Protein AF-A0AB33VEC4-F1 (afdb_monomer)

pLDDT: mean 72.34, std 13.74, range [30.73, 91.12]

Solvent-accessible surface area (backbone atoms only — not comparable to full-atom values): 8506 Å² total; per-residue (Å²): 106,73,68,59,52,48,51,64,62,46,46,58,50,55,50,43,51,50,51,45,56,53,35,70,74,77,51,90,54,69,68,58,54,54,52,48,51,51,52,43,52,51,45,50,53,55,40,60,67,42,30,69,78,52,47,39,66,72,75,75,45,82,76,67,64,47,78,47,78,38,82,88,79,41,34,30,42,37,44,36,52,62,75,78,68,28,69,44,79,41,52,52,96,64,52,44,78,38,66,51,35,37,80,58,89,86,61,55,66,83,50,67,77,38,66,66,55,49,50,56,54,63,75,48,40,16,42,99,80,52,42,64,26,80,40,78,44,72,73,73,95,75,81,137

Secondary structure (DSSP, 8-state):
-HHHHHHHHHHHHHHHHHHHHHHHHH---HHHHHHHHHHHHHHHHHHHHHIIIIIIIIIISS-S-EEEEETTTTEEEEE--GGGT-SEEEETTT-EEESS----TT--GGGGS-HHHHHHHHHTTTTTTT----EEEPPPS---

Sequence (144 aa):
MALLMAILLLSPMVLAIVFFVVGLRYFGDLKFYLYSIGFFAFSISVLALFFSSSIAPTFFTYLRPRYRFNRTTRKVYVLRPKRYGGNVILDWDRVKAHVTWCAPREMTPDQIDDKFARQLRQERGGGPFGMRGLVLYWPPLGKR

Mean predicted aligned error: 12.14 Å

Foldseek 3Di:
DLVVVVCVLCVQLVVLVVLVVVCVVPPDDPVSVVVSVVSN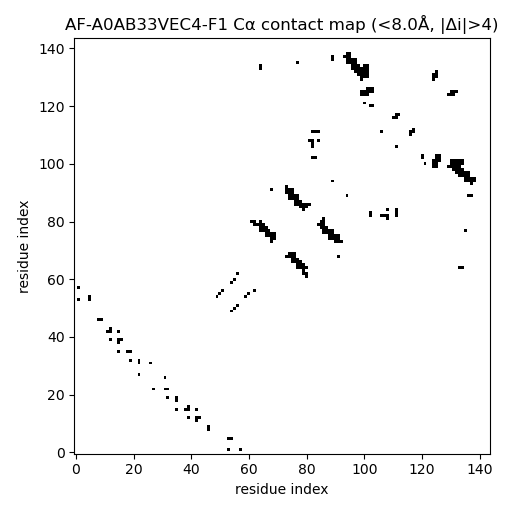VVSVVSCVVCCVVRVCVPPPDPQAWDWDQDPVVQWIWTAGPLQLVHTDIDGNVQKDKDFQADQDPPDDSVCNPPPVSVVVRVVQRCHPVSDTGIDIDGDPPDDD

Radius of gyration: 22.39 Å; Cα contacts (8 Å, |Δi|>4): 160; chains: 1; bounding box: 50×36×61 Å

Structure (mmCIF, N/CA/C/O backbone):
data_AF-A0AB33VEC4-F1
#
_entry.id   AF-A0AB33VEC4-F1
#
loop_
_atom_site.group_PDB
_atom_site.id
_atom_site.type_symbol
_atom_site.label_atom_id
_atom_site.label_alt_id
_atom_site.label_comp_id
_atom_site.label_asym_id
_atom_site.label_entity_id
_atom_site.label_seq_id
_atom_site.pdbx_PDB_ins_code
_atom_site.Cartn_x
_atom_site.Cartn_y
_atom_site.Cartn_z
_atom_site.occupancy
_atom_site.B_iso_or_equiv
_atom_site.auth_seq_id
_atom_site.auth_comp_id
_atom_site.auth_asym_id
_atom_site.auth_atom_id
_atom_site.pdbx_PDB_model_num
ATOM 1 N N . MET A 1 1 ? -12.042 -4.108 -6.378 1.00 58.88 1 MET A N 1
ATOM 2 C CA . MET A 1 1 ? -11.464 -2.765 -6.617 1.00 58.88 1 MET A CA 1
ATOM 3 C C . MET A 1 1 ? -9.962 -2.701 -6.360 1.00 58.88 1 MET A C 1
ATOM 5 O O . MET A 1 1 ? -9.240 -2.502 -7.320 1.00 58.88 1 MET A O 1
ATOM 9 N N . ALA A 1 2 ? -9.453 -2.931 -5.141 1.00 66.62 2 ALA A N 1
ATOM 10 C CA . ALA A 1 2 ? -8.012 -2.772 -4.871 1.00 66.62 2 ALA A CA 1
ATOM 11 C C . ALA A 1 2 ? -7.093 -3.721 -5.676 1.00 66.62 2 ALA A C 1
ATOM 13 O O . ALA A 1 2 ? -6.035 -3.304 -6.131 1.00 66.62 2 ALA A O 1
ATOM 14 N N . LEU A 1 3 ? -7.522 -4.967 -5.916 1.00 70.38 3 LEU A N 1
ATOM 15 C CA . LEU A 1 3 ? -6.790 -5.920 -6.763 1.00 70.38 3 LEU A CA 1
ATOM 16 C C . LEU A 1 3 ? -6.760 -5.492 -8.239 1.00 70.38 3 LEU A C 1
ATOM 18 O O . LEU A 1 3 ? -5.705 -5.515 -8.857 1.00 70.38 3 LEU A O 1
ATOM 22 N N . LEU A 1 4 ? -7.893 -5.024 -8.772 1.00 78.50 4 LEU A N 1
ATOM 23 C CA . LEU A 1 4 ? -7.987 -4.491 -10.135 1.00 78.50 4 LEU A CA 1
ATOM 24 C C . LEU A 1 4 ? -7.066 -3.273 -10.323 1.00 78.50 4 LEU A C 1
ATOM 26 O O . LEU A 1 4 ? -6.317 -3.215 -11.290 1.00 78.50 4 LEU A O 1
ATOM 30 N N . MET A 1 5 ? -7.075 -2.336 -9.370 1.00 75.50 5 MET A N 1
ATOM 31 C CA . MET A 1 5 ? -6.211 -1.150 -9.403 1.00 75.50 5 MET A CA 1
ATOM 32 C C . MET A 1 5 ? -4.727 -1.513 -9.312 1.00 75.50 5 MET A C 1
ATOM 34 O O . MET A 1 5 ? -3.914 -0.907 -9.999 1.00 75.50 5 MET A O 1
ATOM 38 N N . ALA A 1 6 ? -4.366 -2.515 -8.505 1.00 75.88 6 ALA A N 1
ATOM 39 C CA . ALA A 1 6 ? -2.990 -2.997 -8.428 1.00 75.88 6 ALA A CA 1
ATOM 40 C C . ALA A 1 6 ? -2.532 -3.637 -9.747 1.00 75.88 6 ALA A C 1
ATOM 42 O O . ALA A 1 6 ? -1.436 -3.340 -10.210 1.00 75.88 6 ALA A O 1
ATOM 43 N N . ILE A 1 7 ? -3.380 -4.454 -10.383 1.00 82.88 7 ILE A N 1
ATOM 44 C CA . ILE A 1 7 ? -3.096 -5.026 -11.709 1.00 82.88 7 ILE A CA 1
ATOM 45 C C . ILE A 1 7 ? -2.906 -3.910 -12.742 1.00 82.88 7 ILE A C 1
ATOM 47 O O . ILE A 1 7 ? -1.949 -3.945 -13.508 1.00 82.88 7 ILE A O 1
ATOM 51 N N . LEU A 1 8 ? -3.773 -2.897 -12.727 1.00 84.81 8 LEU A N 1
ATOM 52 C CA . LEU A 1 8 ? -3.715 -1.770 -13.659 1.00 84.81 8 LEU A CA 1
ATOM 53 C C . LEU A 1 8 ? -2.489 -0.868 -13.436 1.00 84.81 8 LEU A C 1
ATOM 55 O O . LEU A 1 8 ? -1.962 -0.317 -14.392 1.00 84.81 8 LEU A O 1
ATOM 59 N N . LEU A 1 9 ? -2.007 -0.742 -12.196 1.00 83.50 9 LEU A N 1
ATOM 60 C CA . LEU A 1 9 ? -0.771 -0.019 -11.866 1.00 83.50 9 LEU A CA 1
ATOM 61 C C . LEU A 1 9 ? 0.500 -0.804 -12.215 1.00 83.50 9 LEU A C 1
ATOM 63 O O . LEU A 1 9 ? 1.528 -0.195 -12.497 1.00 83.50 9 LEU A O 1
ATOM 67 N N . LEU A 1 10 ? 0.449 -2.139 -12.184 1.00 83.75 10 LEU A N 1
ATOM 68 C CA . LEU A 1 10 ? 1.592 -3.005 -12.497 1.00 83.75 10 LEU A CA 1
ATOM 69 C C . LEU A 1 10 ? 1.695 -3.339 -13.992 1.00 83.75 10 LEU A C 1
ATOM 71 O O . LEU A 1 10 ? 2.797 -3.588 -14.482 1.00 83.75 10 LEU A O 1
ATOM 75 N N . SER A 1 11 ? 0.583 -3.316 -14.732 1.00 86.12 11 SER A N 1
ATOM 76 C CA . SER A 1 11 ? 0.567 -3.629 -16.166 1.00 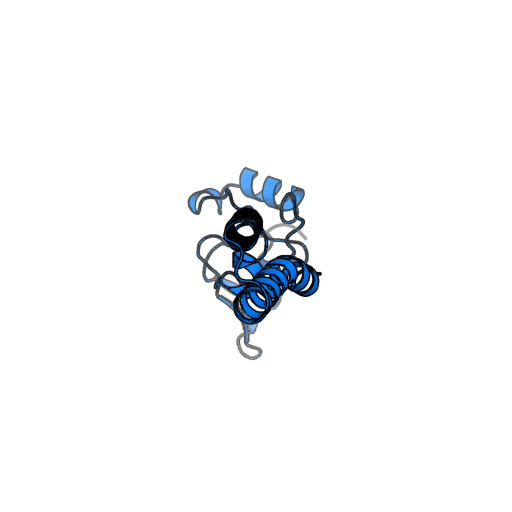86.12 11 SER A CA 1
ATOM 77 C C . SER A 1 11 ? 1.518 -2.773 -17.018 1.00 86.12 11 SER A C 1
ATOM 79 O O . SER A 1 11 ? 2.165 -3.360 -17.888 1.00 86.12 11 SER A O 1
ATOM 81 N N . PRO A 1 12 ? 1.723 -1.459 -16.772 1.00 85.94 12 PRO A N 1
ATOM 82 C CA . PRO A 1 12 ? 2.648 -0.651 -17.563 1.00 85.94 12 PRO A CA 1
ATOM 83 C C . PRO A 1 12 ? 4.102 -1.077 -17.353 1.00 85.94 12 PRO A C 1
ATOM 85 O O . PRO A 1 12 ? 4.876 -1.054 -18.302 1.00 85.94 12 PRO A 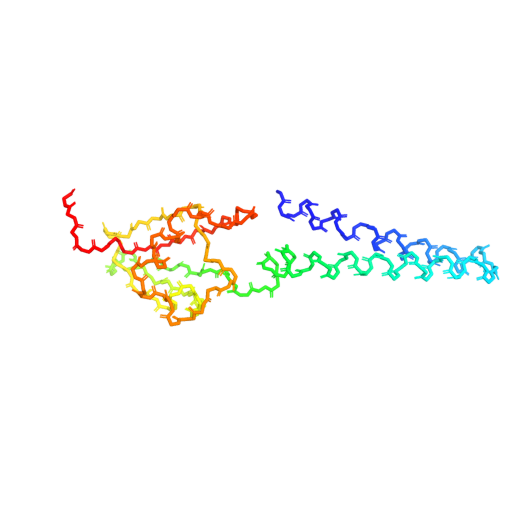O 1
ATOM 88 N N . MET A 1 13 ? 4.468 -1.523 -16.143 1.00 84.56 13 MET A N 1
ATOM 89 C CA . MET A 1 13 ? 5.808 -2.059 -15.877 1.00 84.56 13 MET A CA 1
ATOM 90 C C . MET A 1 13 ? 6.030 -3.380 -16.607 1.00 84.56 13 MET A C 1
ATOM 92 O O . MET A 1 13 ? 7.079 -3.575 -17.211 1.00 84.56 13 MET A O 1
ATOM 96 N N . VAL A 1 14 ? 5.040 -4.277 -16.599 1.00 87.25 14 VAL A N 1
ATOM 97 C CA . VAL A 1 14 ? 5.137 -5.549 -17.332 1.00 87.25 14 VAL A CA 1
ATOM 98 C C . VAL A 1 14 ? 5.277 -5.288 -18.833 1.00 87.25 14 VAL A C 1
ATOM 100 O O . VAL A 1 14 ? 6.160 -5.856 -19.471 1.00 87.25 14 VAL A O 1
ATOM 103 N N . LEU A 1 15 ? 4.471 -4.377 -19.384 1.00 87.75 15 LEU A N 1
ATOM 104 C CA . LEU A 1 15 ? 4.580 -3.936 -20.777 1.00 87.75 15 LEU A CA 1
ATOM 105 C C . LEU A 1 15 ? 5.945 -3.306 -21.080 1.00 87.75 15 LEU A C 1
ATOM 107 O O . LEU A 1 15 ? 6.531 -3.629 -22.109 1.00 87.75 15 LEU A O 1
ATOM 111 N N . ALA A 1 16 ? 6.483 -2.475 -20.182 1.00 85.81 16 ALA A N 1
ATOM 112 C CA . ALA A 1 16 ? 7.809 -1.876 -20.331 1.00 85.81 16 ALA A CA 1
ATOM 113 C C . ALA A 1 16 ? 8.916 -2.939 -20.389 1.00 85.81 16 ALA A C 1
ATOM 115 O O . ALA A 1 16 ? 9.795 -2.864 -21.244 1.00 85.81 16 ALA A O 1
ATOM 116 N N . ILE A 1 17 ? 8.853 -3.953 -19.517 1.00 86.56 17 ILE A N 1
ATOM 117 C CA . ILE A 1 17 ? 9.810 -5.069 -19.499 1.00 86.56 17 ILE A CA 1
ATOM 118 C C . ILE A 1 17 ? 9.720 -5.862 -20.803 1.00 86.56 17 ILE A C 1
ATOM 120 O O . ILE A 1 17 ? 10.741 -6.114 -21.437 1.00 86.56 17 ILE A O 1
ATOM 124 N N . VAL A 1 18 ? 8.509 -6.238 -21.225 1.00 88.00 18 VAL A N 1
ATOM 125 C CA . VAL A 1 18 ? 8.304 -6.997 -22.468 1.00 88.00 18 VAL A CA 1
ATOM 126 C C . VAL A 1 18 ? 8.827 -6.207 -23.666 1.00 88.00 18 VAL A C 1
ATOM 128 O O . VAL A 1 18 ? 9.570 -6.755 -24.479 1.00 88.00 18 VAL A O 1
ATOM 131 N N . PHE A 1 19 ? 8.503 -4.916 -23.749 1.00 84.88 19 PHE A N 1
ATOM 132 C CA . PHE A 1 19 ? 8.958 -4.046 -24.829 1.00 84.88 19 PHE A CA 1
ATOM 133 C C . PHE A 1 19 ? 10.484 -3.898 -24.847 1.00 84.88 19 PHE A C 1
ATOM 135 O O . PHE A 1 19 ? 11.087 -3.975 -25.914 1.00 84.88 19 PHE A O 1
ATOM 142 N N . PHE A 1 20 ? 11.122 -3.775 -23.679 1.00 84.75 20 PHE A N 1
ATOM 143 C CA . PHE A 1 20 ? 12.581 -3.719 -23.564 1.00 84.75 20 PHE A CA 1
ATOM 144 C C . PHE A 1 20 ? 13.255 -5.031 -23.994 1.00 84.75 20 PHE A C 1
ATOM 146 O O . PHE A 1 20 ? 14.230 -5.004 -24.741 1.00 84.75 20 PHE A O 1
ATOM 153 N N . VAL A 1 21 ? 12.719 -6.184 -23.578 1.00 86.94 21 VAL A N 1
ATOM 154 C CA . VAL A 1 21 ? 13.267 -7.513 -23.914 1.00 86.94 21 VAL A CA 1
ATOM 155 C C . VAL A 1 21 ? 13.112 -7.832 -25.402 1.00 86.94 21 VAL A C 1
ATOM 157 O O . VAL A 1 21 ? 14.049 -8.322 -26.031 1.00 86.94 21 VAL A O 1
ATOM 160 N N . VAL A 1 22 ? 11.947 -7.542 -25.985 1.00 86.81 22 VAL A N 1
ATOM 161 C CA . VAL A 1 22 ? 11.722 -7.664 -27.436 1.00 86.81 22 VAL A CA 1
ATOM 162 C C . VAL A 1 22 ? 12.637 -6.686 -28.175 1.00 86.81 22 VAL A C 1
ATOM 164 O O . VAL A 1 22 ? 13.315 -7.067 -29.125 1.00 86.81 22 VAL A O 1
ATOM 167 N N . GLY A 1 23 ? 12.725 -5.457 -27.676 1.00 83.31 23 GLY A N 1
ATOM 168 C CA . GLY A 1 23 ? 13.635 -4.418 -28.130 1.00 83.31 23 GLY A CA 1
ATOM 169 C C . GLY A 1 23 ? 15.077 -4.880 -28.284 1.00 83.31 23 GLY A C 1
ATOM 170 O O . GLY A 1 23 ? 15.613 -4.829 -29.384 1.00 83.31 23 GLY A O 1
ATOM 171 N N . LEU A 1 24 ? 15.656 -5.430 -27.214 1.00 83.00 24 LEU A N 1
ATOM 172 C CA . LEU A 1 24 ? 17.016 -5.984 -27.193 1.00 83.00 24 LEU A CA 1
ATOM 173 C C . LEU A 1 24 ? 17.266 -7.037 -28.281 1.00 83.00 24 LEU A C 1
ATOM 175 O O . LEU A 1 24 ? 18.396 -7.199 -28.734 1.00 83.00 24 LEU A O 1
ATOM 179 N N . ARG A 1 25 ? 16.229 -7.785 -28.675 1.00 84.12 25 ARG A N 1
ATOM 180 C CA . ARG A 1 25 ? 16.358 -8.901 -29.619 1.00 84.12 25 ARG A CA 1
ATOM 181 C C . ARG A 1 25 ? 16.214 -8.485 -31.080 1.00 84.12 25 ARG A C 1
ATOM 183 O O . ARG A 1 25 ? 16.800 -9.139 -31.937 1.00 84.12 25 ARG A O 1
ATOM 190 N N . TYR A 1 26 ? 15.433 -7.443 -31.362 1.00 83.81 26 TYR A N 1
ATOM 191 C CA . TYR A 1 26 ? 15.086 -7.047 -32.733 1.00 83.81 26 TYR A CA 1
ATOM 192 C C . TYR A 1 26 ? 15.617 -5.666 -33.140 1.00 83.81 26 TYR A C 1
ATOM 194 O O . TYR A 1 26 ? 15.720 -5.393 -34.333 1.00 83.81 26 TYR A O 1
ATOM 202 N N . PHE A 1 27 ? 15.968 -4.801 -32.185 1.00 75.25 27 PHE A N 1
ATOM 203 C CA . PHE A 1 27 ? 16.345 -3.410 -32.433 1.00 75.25 27 PHE A CA 1
ATOM 204 C C . PHE A 1 27 ? 17.687 -3.068 -31.764 1.00 75.25 27 PHE A C 1
ATOM 206 O O . PHE A 1 27 ? 17.889 -3.271 -30.571 1.00 75.25 27 PHE A O 1
ATOM 213 N N . GLY A 1 28 ? 18.623 -2.525 -32.548 1.00 76.44 28 GLY A N 1
ATOM 214 C CA . GLY A 1 28 ? 19.970 -2.149 -32.092 1.00 76.44 28 GLY A CA 1
ATOM 215 C C . GLY A 1 28 ? 20.217 -0.642 -31.984 1.00 76.44 28 GLY A C 1
ATOM 216 O O . GLY A 1 28 ? 21.353 -0.233 -31.774 1.00 76.44 28 GLY A O 1
ATOM 217 N N . ASP A 1 29 ? 19.191 0.193 -32.165 1.00 85.69 29 ASP A N 1
ATOM 218 C CA . ASP A 1 29 ? 19.35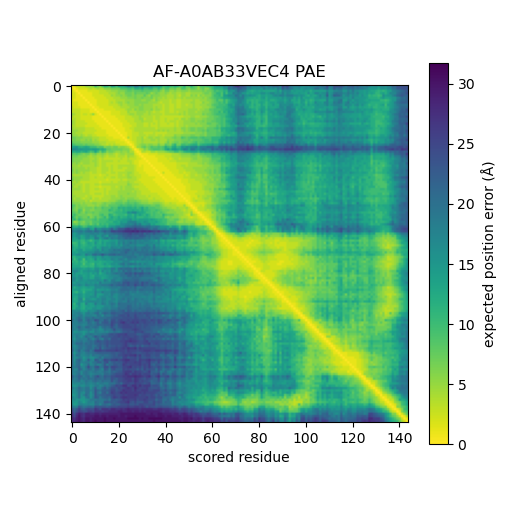6 1.650 -32.204 1.00 85.69 29 ASP A CA 1
ATOM 219 C C . ASP A 1 29 ? 19.454 2.250 -30.789 1.00 85.69 29 ASP A C 1
ATOM 221 O O . ASP A 1 29 ? 18.621 1.987 -29.920 1.00 85.69 29 ASP A O 1
ATOM 225 N N . LEU A 1 30 ? 20.443 3.119 -30.562 1.00 83.44 30 LEU A N 1
ATOM 226 C CA . LEU A 1 30 ? 20.637 3.853 -29.308 1.00 83.44 30 LEU A CA 1
ATOM 227 C C . LEU A 1 30 ? 19.383 4.643 -28.905 1.00 83.44 30 LEU A C 1
ATOM 229 O O . LEU A 1 30 ? 19.037 4.710 -27.722 1.00 83.44 30 LEU A O 1
ATOM 233 N N . LYS A 1 31 ? 18.676 5.219 -29.885 1.00 86.06 31 LYS A N 1
ATOM 234 C CA . LYS A 1 31 ? 17.448 5.990 -29.632 1.00 86.06 31 LYS A CA 1
ATOM 235 C C . LYS A 1 31 ? 16.369 5.125 -28.990 1.00 86.06 31 LYS A C 1
ATOM 237 O O . LYS A 1 31 ? 15.699 5.570 -28.061 1.00 86.06 31 LYS A O 1
ATOM 242 N N . PHE A 1 32 ? 16.243 3.877 -29.439 1.00 85.50 32 PHE A N 1
ATOM 243 C CA . PHE A 1 32 ? 15.291 2.922 -28.883 1.00 85.50 32 PHE A CA 1
ATOM 244 C C . PHE A 1 32 ? 15.572 2.663 -27.394 1.00 85.50 32 PHE A C 1
ATOM 246 O O . PHE A 1 32 ? 14.656 2.725 -26.570 1.00 85.50 32 PHE A O 1
ATOM 253 N N . TYR A 1 33 ? 16.841 2.459 -27.031 1.00 83.31 33 TYR A N 1
ATOM 254 C CA . TYR A 1 33 ? 17.238 2.247 -25.638 1.00 83.31 33 TYR A CA 1
ATOM 255 C C . TYR A 1 33 ? 16.932 3.456 -24.750 1.00 83.31 33 TYR A C 1
ATOM 257 O O . TYR A 1 33 ? 16.393 3.284 -23.656 1.00 83.31 33 TYR A O 1
ATOM 265 N N . LEU A 1 34 ? 17.193 4.677 -25.229 1.00 87.31 34 LEU A N 1
ATOM 266 C CA . LEU A 1 34 ? 16.878 5.904 -24.489 1.00 87.31 34 LEU A CA 1
ATOM 267 C C . LEU A 1 34 ? 15.372 6.046 -24.223 1.00 87.31 34 LEU A C 1
ATOM 269 O O . LEU A 1 34 ? 14.973 6.325 -23.089 1.00 87.31 34 LEU A O 1
ATOM 273 N N . TYR A 1 35 ? 14.529 5.794 -25.229 1.00 87.06 35 TYR A N 1
ATOM 274 C CA . TYR A 1 35 ? 13.075 5.828 -25.051 1.00 87.06 35 TYR A CA 1
ATOM 275 C C . TYR A 1 35 ? 12.585 4.746 -24.088 1.00 87.06 35 TYR A C 1
ATOM 277 O O . TYR A 1 35 ? 11.738 5.023 -23.235 1.00 87.06 35 TYR A O 1
ATOM 285 N N . SER A 1 36 ? 13.142 3.536 -24.168 1.00 85.25 36 SER A N 1
ATOM 286 C CA . SER A 1 36 ? 12.757 2.451 -23.267 1.00 85.25 36 SER A CA 1
ATOM 287 C C . SER A 1 36 ? 13.140 2.738 -21.814 1.00 85.25 36 SER A C 1
ATOM 289 O O . SER A 1 36 ? 12.345 2.462 -20.917 1.00 85.25 36 SER A O 1
ATOM 291 N N . ILE A 1 37 ? 14.319 3.318 -21.568 1.00 87.06 37 ILE A N 1
ATOM 292 C CA . ILE A 1 37 ? 14.747 3.734 -20.223 1.00 87.06 37 ILE A CA 1
ATOM 293 C C . ILE A 1 37 ? 13.823 4.833 -19.688 1.00 87.06 37 ILE A C 1
ATOM 295 O O . ILE A 1 37 ? 13.379 4.753 -18.541 1.00 87.06 37 ILE A O 1
ATOM 299 N N . GLY A 1 38 ? 13.479 5.823 -20.518 1.00 89.44 38 GLY A N 1
ATOM 300 C CA . GLY A 1 38 ? 12.550 6.893 -20.146 1.00 89.44 38 GLY A CA 1
ATOM 301 C C . GLY A 1 38 ? 11.163 6.366 -19.768 1.00 89.44 38 GLY A C 1
ATOM 302 O O . GLY A 1 38 ? 10.613 6.750 -18.734 1.00 89.44 38 GLY A O 1
ATOM 303 N N . PHE A 1 39 ? 10.622 5.430 -20.552 1.00 88.19 39 PHE A N 1
ATOM 304 C CA . PHE A 1 39 ? 9.341 4.786 -20.257 1.00 88.19 39 PHE A CA 1
ATOM 305 C C . PHE A 1 39 ? 9.389 3.975 -18.953 1.00 88.19 39 PHE A C 1
ATOM 307 O O . PHE A 1 39 ? 8.474 4.058 -18.129 1.00 88.19 39 PHE A O 1
ATOM 314 N N . PHE A 1 40 ? 10.489 3.253 -18.716 1.00 87.88 40 PHE A N 1
ATOM 315 C CA . PHE A 1 40 ? 10.695 2.501 -17.480 1.00 87.88 40 PHE A CA 1
ATOM 316 C C . PHE A 1 40 ? 10.743 3.425 -16.259 1.00 87.88 40 PHE A C 1
ATOM 318 O O . PHE A 1 40 ? 10.004 3.214 -15.296 1.00 87.88 40 PHE A O 1
ATOM 325 N N . ALA A 1 41 ? 11.537 4.496 -16.325 1.00 89.50 41 ALA A N 1
ATOM 326 C CA . ALA A 1 41 ? 11.651 5.486 -15.259 1.00 89.50 41 ALA A CA 1
ATOM 327 C C . ALA A 1 41 ? 10.302 6.157 -14.956 1.00 89.50 41 ALA A C 1
ATOM 329 O O . ALA A 1 41 ? 9.920 6.278 -13.793 1.00 89.50 41 ALA A O 1
ATOM 330 N N . PHE A 1 42 ? 9.538 6.522 -15.989 1.00 89.81 42 PHE A N 1
ATOM 331 C CA . PHE A 1 42 ? 8.195 7.077 -15.820 1.00 89.81 42 PHE A CA 1
ATOM 332 C C . PHE A 1 42 ? 7.251 6.092 -15.115 1.00 89.81 42 PHE A C 1
ATOM 334 O O . PHE A 1 42 ? 6.573 6.462 -14.154 1.00 89.81 42 PHE A O 1
ATOM 341 N N . SER A 1 43 ? 7.248 4.824 -15.538 1.00 87.12 43 SER A N 1
ATOM 342 C CA . SER A 1 43 ? 6.403 3.792 -14.926 1.00 87.12 43 SER A CA 1
ATOM 343 C C . SER A 1 43 ? 6.748 3.544 -13.449 1.00 87.12 43 SER A C 1
ATOM 345 O O . SER A 1 43 ? 5.840 3.433 -12.622 1.00 87.12 43 SER A O 1
ATOM 347 N N . ILE A 1 44 ? 8.039 3.561 -13.089 1.00 87.44 44 ILE A N 1
ATOM 348 C CA . ILE A 1 44 ? 8.499 3.468 -11.694 1.00 87.44 44 ILE A CA 1
ATOM 349 C C . ILE A 1 44 ? 8.031 4.680 -10.889 1.00 87.44 44 ILE A C 1
ATOM 351 O O . ILE A 1 44 ? 7.535 4.508 -9.777 1.00 87.44 44 ILE A O 1
ATOM 355 N N . SER A 1 45 ? 8.148 5.893 -11.432 1.00 87.31 45 SER A N 1
ATOM 356 C CA . SER A 1 45 ? 7.714 7.117 -10.747 1.00 87.31 45 SER A CA 1
ATOM 357 C C . SER A 1 45 ? 6.217 7.099 -10.442 1.00 87.31 45 SER A C 1
ATOM 359 O O . SER A 1 45 ? 5.814 7.395 -9.316 1.00 87.31 45 SER A O 1
ATOM 361 N N . VAL A 1 46 ? 5.384 6.680 -11.401 1.00 86.12 46 VAL A N 1
ATOM 362 C CA . VAL A 1 46 ? 3.942 6.496 -11.174 1.00 86.12 46 VAL A CA 1
ATOM 363 C C . VAL A 1 46 ? 3.711 5.448 -10.086 1.00 86.12 46 VAL A C 1
ATOM 365 O O . VAL A 1 46 ? 2.981 5.709 -9.128 1.00 86.12 46 VAL A O 1
ATOM 368 N N . LEU A 1 47 ? 4.375 4.291 -10.166 1.00 84.25 47 LEU A N 1
ATOM 369 C CA . LEU A 1 47 ? 4.237 3.253 -9.149 1.00 84.25 47 LEU A CA 1
ATOM 370 C C . LEU A 1 47 ? 4.623 3.775 -7.760 1.00 84.25 47 LEU A C 1
ATOM 372 O O . LEU A 1 47 ? 3.878 3.544 -6.816 1.00 84.25 47 LEU A O 1
ATOM 376 N N . ALA A 1 48 ? 5.722 4.520 -7.631 1.00 84.19 48 ALA A N 1
ATOM 377 C CA . ALA A 1 48 ? 6.194 5.079 -6.366 1.00 84.19 48 ALA A CA 1
ATOM 378 C C . ALA A 1 48 ? 5.176 6.042 -5.729 1.00 84.19 48 ALA A C 1
ATOM 380 O O . ALA A 1 48 ? 4.924 5.960 -4.523 1.00 84.19 48 ALA A O 1
ATOM 381 N N . LEU A 1 49 ? 4.528 6.893 -6.534 1.00 83.19 49 LEU A N 1
ATOM 382 C CA . LEU A 1 49 ? 3.481 7.811 -6.065 1.00 83.19 49 LEU A CA 1
ATOM 383 C C . LEU A 1 49 ? 2.266 7.059 -5.496 1.00 83.19 49 LEU A C 1
ATOM 385 O O . LEU A 1 49 ? 1.725 7.432 -4.450 1.00 83.19 49 LEU A O 1
ATOM 389 N N . PHE A 1 50 ? 1.856 5.965 -6.142 1.00 77.00 50 PHE A N 1
ATOM 390 C CA . PHE A 1 50 ? 0.689 5.174 -5.727 1.00 77.00 50 PHE A CA 1
ATOM 391 C C . PHE A 1 50 ? 1.022 4.012 -4.776 1.00 77.00 50 PHE A C 1
ATOM 393 O O . PHE A 1 50 ? 0.120 3.441 -4.149 1.00 77.00 50 PHE A O 1
ATOM 400 N N . PHE A 1 51 ? 2.303 3.674 -4.607 1.00 73.69 51 PHE A N 1
ATOM 401 C CA . PHE A 1 51 ? 2.755 2.562 -3.772 1.00 73.69 51 PHE A CA 1
ATOM 402 C C . PHE A 1 51 ? 2.357 2.791 -2.323 1.00 73.69 51 PHE A C 1
ATOM 404 O O . PHE A 1 51 ? 1.710 1.945 -1.699 1.00 73.69 51 PHE A O 1
ATOM 411 N N . SER A 1 52 ? 2.672 3.985 -1.822 1.00 67.19 52 SER A N 1
ATOM 412 C CA . SER A 1 52 ? 2.313 4.387 -0.476 1.00 67.19 52 SER A CA 1
ATOM 413 C C . SER A 1 52 ? 0.801 4.400 -0.306 1.00 67.19 52 SER A C 1
ATOM 415 O O . SER A 1 52 ? 0.327 3.837 0.668 1.00 67.19 52 SER A O 1
ATOM 417 N N . SER A 1 53 ? 0.016 5.013 -1.190 1.00 65.81 53 SER A N 1
ATOM 418 C CA . SER A 1 53 ? -1.428 5.194 -0.960 1.00 65.81 53 SER A CA 1
ATOM 419 C C . SER A 1 53 ? -2.250 3.912 -1.103 1.00 65.81 53 SER A C 1
ATOM 421 O O . SER A 1 53 ? -3.197 3.721 -0.342 1.00 65.81 53 SER A O 1
ATOM 423 N N . SER A 1 54 ? -1.884 3.028 -2.033 1.00 67.88 54 SER A N 1
ATOM 424 C CA . SER A 1 54 ? -2.766 1.940 -2.470 1.00 67.88 54 SER A CA 1
ATOM 425 C C . SER A 1 54 ? -2.154 0.555 -2.282 1.00 67.88 54 SER A C 1
ATOM 427 O O . SER A 1 54 ? -2.795 -0.331 -1.718 1.00 67.88 54 SER A O 1
ATOM 429 N N . ILE A 1 55 ? -0.909 0.344 -2.711 1.00 66.62 55 ILE A N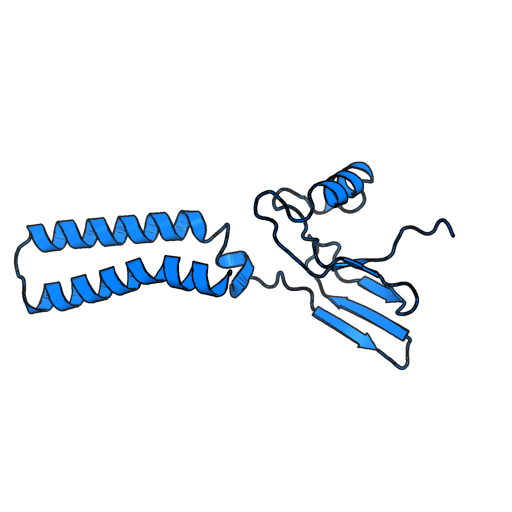 1
ATOM 430 C CA . ILE A 1 55 ? -0.330 -1.007 -2.815 1.00 66.62 55 ILE A CA 1
ATOM 431 C C . ILE A 1 55 ? 0.194 -1.496 -1.458 1.00 66.62 55 ILE A C 1
ATOM 433 O O . ILE A 1 55 ? -0.203 -2.563 -0.979 1.00 66.62 55 ILE A O 1
ATOM 437 N N . ALA A 1 56 ? 1.025 -0.691 -0.794 1.00 66.69 56 ALA A N 1
ATOM 438 C CA . ALA A 1 56 ? 1.616 -1.012 0.502 1.00 66.69 56 ALA A CA 1
ATOM 439 C C . ALA A 1 56 ? 0.581 -1.340 1.603 1.00 66.69 56 ALA A C 1
ATOM 441 O O . ALA A 1 56 ? 0.732 -2.377 2.259 1.00 66.69 56 ALA A O 1
ATOM 442 N N . PRO A 1 57 ? -0.487 -0.538 1.819 1.00 60.25 57 PRO A N 1
ATOM 443 C CA . PRO A 1 57 ? -1.511 -0.848 2.820 1.00 60.25 57 PRO A CA 1
ATOM 444 C C . PRO A 1 57 ? -2.344 -2.094 2.488 1.00 60.25 57 PRO A C 1
ATOM 446 O O . PRO A 1 57 ? -2.803 -2.785 3.395 1.00 60.25 57 PRO A O 1
ATOM 449 N N . THR A 1 58 ? -2.545 -2.393 1.203 1.00 63.28 58 THR A N 1
ATOM 450 C CA . THR A 1 58 ? -3.451 -3.473 0.780 1.00 63.28 58 THR A CA 1
ATOM 451 C C . THR A 1 58 ? -2.795 -4.853 0.841 1.00 63.28 58 THR A C 1
ATOM 453 O O . THR A 1 58 ? -3.467 -5.819 1.227 1.00 63.28 58 THR A O 1
ATOM 456 N N . PHE A 1 59 ? -1.509 -4.937 0.478 1.00 60.38 59 PHE A N 1
ATOM 457 C CA . PHE A 1 59 ? -0.798 -6.204 0.263 1.00 60.38 59 PHE A CA 1
ATOM 458 C C . PHE A 1 59 ? 0.419 -6.410 1.172 1.00 60.38 59 PHE A C 1
ATOM 460 O O . PHE A 1 59 ? 0.654 -7.533 1.607 1.00 60.38 59 PHE A O 1
ATOM 467 N N . PHE A 1 60 ? 1.178 -5.354 1.482 1.00 55.22 60 PHE A N 1
ATOM 468 C CA . PHE A 1 60 ? 2.514 -5.495 2.081 1.00 55.22 60 PHE A CA 1
ATOM 469 C C . PHE A 1 60 ? 2.605 -5.143 3.563 1.00 55.22 60 PHE A C 1
ATOM 471 O O . PHE A 1 60 ? 3.658 -5.323 4.168 1.00 55.22 60 PHE A O 1
ATOM 478 N N . THR A 1 61 ? 1.535 -4.650 4.183 1.00 53.34 61 THR A N 1
ATOM 479 C CA . THR A 1 61 ? 1.586 -4.266 5.596 1.00 53.34 61 THR A CA 1
ATOM 480 C C . THR A 1 61 ? 0.648 -5.087 6.469 1.00 53.34 61 THR A C 1
ATOM 482 O O . THR A 1 61 ? -0.502 -5.366 6.135 1.00 53.34 61 THR A O 1
ATOM 485 N N . TYR A 1 62 ? 1.151 -5.398 7.666 1.00 49.56 62 TYR A N 1
ATOM 486 C CA . TYR A 1 62 ? 0.477 -6.044 8.801 1.00 49.56 62 TYR A CA 1
ATOM 487 C C . TYR A 1 62 ? -0.719 -5.244 9.369 1.00 49.56 62 TYR A C 1
ATOM 489 O O . TYR A 1 62 ? -1.184 -5.506 10.476 1.00 49.56 62 TYR A O 1
ATOM 497 N N . LEU A 1 63 ? -1.231 -4.251 8.633 1.00 53.91 63 LEU A N 1
ATOM 498 C CA . LEU A 1 63 ? -2.301 -3.350 9.067 1.00 53.91 63 LEU A CA 1
ATOM 499 C C . LEU A 1 63 ? -3.674 -4.034 9.129 1.00 53.91 63 LEU A C 1
ATOM 501 O O . LEU A 1 63 ? -4.641 -3.393 9.535 1.00 53.91 63 LEU A O 1
ATOM 505 N N . ARG A 1 64 ? -3.785 -5.320 8.763 1.00 59.50 64 ARG A N 1
ATOM 506 C CA . ARG A 1 64 ? -5.035 -6.067 8.913 1.00 59.50 64 ARG A CA 1
ATOM 507 C C . ARG A 1 64 ? -5.195 -6.559 10.353 1.00 59.50 64 ARG A C 1
ATOM 509 O O . ARG A 1 64 ? -4.423 -7.418 10.783 1.00 59.50 64 ARG A O 1
ATOM 516 N N . PRO A 1 65 ? -6.196 -6.059 11.095 1.00 65.75 65 PRO A N 1
ATOM 517 C CA . PRO A 1 65 ? -6.489 -6.571 12.421 1.00 65.75 65 PRO A CA 1
ATOM 518 C C . PRO A 1 65 ? -6.903 -8.047 12.329 1.00 65.75 65 PRO A C 1
ATOM 520 O O . PRO A 1 65 ? -7.714 -8.425 11.481 1.00 65.75 65 PRO A O 1
ATOM 523 N N . ARG A 1 66 ? -6.337 -8.891 13.194 1.00 75.12 66 ARG A N 1
ATOM 524 C CA . ARG A 1 66 ? -6.757 -10.289 13.351 1.00 75.12 66 ARG A CA 1
ATOM 525 C C . ARG A 1 66 ? -7.740 -10.378 14.508 1.00 75.12 66 ARG A C 1
ATOM 527 O O . ARG A 1 66 ? -7.463 -9.890 15.604 1.00 75.12 66 ARG A O 1
ATOM 534 N N . TYR A 1 67 ? -8.867 -11.031 14.259 1.00 82.31 67 TYR A N 1
ATOM 535 C CA . TYR A 1 67 ? -9.938 -11.207 15.230 1.00 82.31 67 TYR A CA 1
ATOM 536 C C . TYR A 1 67 ? -10.044 -12.671 15.622 1.00 82.31 67 TYR A C 1
ATOM 538 O O . TYR A 1 67 ? -10.244 -13.529 14.764 1.00 82.31 67 TYR A O 1
ATOM 546 N N . ARG A 1 68 ? -9.927 -12.959 16.918 1.00 86.25 68 ARG A N 1
ATOM 547 C CA . ARG A 1 68 ? -10.168 -14.296 17.459 1.00 86.25 68 ARG A CA 1
ATOM 548 C C . ARG A 1 68 ? -11.375 -14.256 18.376 1.00 86.25 68 ARG A C 1
ATOM 550 O O . ARG A 1 68 ? -11.347 -13.619 19.424 1.00 86.25 68 ARG A O 1
ATOM 557 N N . PHE A 1 69 ? -12.418 -14.967 17.978 1.00 89.38 69 PHE A N 1
ATOM 558 C CA . PHE A 1 69 ? -13.641 -15.116 18.752 1.00 89.38 69 PHE A CA 1
ATOM 559 C C . PHE A 1 69 ? -13.543 -16.385 19.594 1.00 89.38 69 PHE A C 1
ATOM 561 O O . PHE A 1 69 ? -13.338 -17.471 19.052 1.00 89.38 69 PHE A O 1
ATOM 568 N N . ASN A 1 70 ? -13.679 -16.259 20.911 1.00 90.56 70 ASN A N 1
ATOM 569 C CA . ASN A 1 70 ? -13.752 -17.404 21.808 1.00 90.56 70 ASN A CA 1
ATOM 570 C C . ASN A 1 70 ? -15.197 -17.578 22.285 1.00 90.56 70 ASN A C 1
ATOM 572 O O . ASN A 1 70 ? -15.740 -16.718 22.979 1.00 90.56 70 ASN A O 1
ATOM 576 N N . ARG A 1 71 ? -15.820 -18.690 21.879 1.00 87.06 71 ARG A N 1
ATOM 577 C CA . ARG A 1 71 ? -17.219 -19.001 22.207 1.00 87.06 71 ARG A CA 1
ATOM 578 C C . ARG A 1 71 ? -17.402 -19.322 23.690 1.00 87.06 71 ARG A C 1
ATOM 580 O O . ARG A 1 71 ? -18.400 -18.903 24.261 1.00 87.06 71 ARG A O 1
ATOM 587 N N . THR A 1 72 ? -16.433 -19.996 24.305 1.00 91.12 72 THR A N 1
ATOM 588 C CA . THR A 1 72 ? -16.503 -20.448 25.701 1.00 91.12 72 THR A CA 1
ATOM 589 C C . THR A 1 72 ? -16.346 -19.289 26.677 1.00 91.12 72 THR A C 1
ATOM 591 O O . THR A 1 72 ? -17.126 -19.159 27.609 1.00 91.12 72 THR A O 1
ATOM 594 N N . THR A 1 73 ? -15.369 -18.405 26.449 1.00 89.50 73 THR A N 1
ATOM 595 C CA . THR A 1 73 ? -15.133 -17.256 27.343 1.00 89.50 73 THR A CA 1
ATOM 596 C C . THR A 1 73 ? -15.964 -16.025 26.985 1.00 89.50 73 THR A C 1
ATOM 598 O O . THR A 1 73 ? -15.910 -15.033 27.708 1.00 89.50 73 THR A O 1
ATOM 601 N N . ARG A 1 74 ? -16.709 -16.056 25.868 1.00 90.19 74 ARG A N 1
ATOM 602 C CA . ARG A 1 74 ? -17.459 -14.907 25.323 1.00 90.19 74 ARG A CA 1
ATOM 603 C C . ARG A 1 74 ? -16.579 -13.659 25.143 1.00 90.19 74 ARG A C 1
ATOM 605 O O . ARG A 1 74 ? -17.045 -12.530 25.286 1.00 90.19 74 ARG A O 1
ATOM 612 N N . LYS A 1 75 ? -15.299 -13.851 24.802 1.00 89.19 75 LYS A N 1
ATOM 613 C CA . LYS A 1 75 ? -14.335 -12.769 24.539 1.00 89.19 75 LYS A CA 1
ATOM 614 C C . LYS A 1 75 ? -13.914 -12.736 23.074 1.00 89.19 75 LYS A C 1
ATOM 616 O O . LYS A 1 75 ? -13.830 -13.766 22.400 1.00 89.19 75 LYS A O 1
ATOM 621 N N . VAL A 1 76 ? -13.583 -11.542 22.606 1.00 87.75 76 VAL A N 1
ATOM 622 C CA . VAL A 1 76 ? -13.022 -11.278 21.285 1.00 87.75 76 VAL A CA 1
ATOM 623 C C . VAL A 1 76 ? -11.642 -10.668 21.455 1.00 87.75 76 VAL A C 1
ATOM 625 O O . VAL A 1 76 ? -11.497 -9.553 21.950 1.00 87.75 76 VAL A O 1
ATOM 628 N N . TYR A 1 77 ? -10.621 -11.401 21.032 1.00 86.38 77 TYR A N 1
ATOM 629 C CA . TYR A 1 77 ? -9.244 -10.930 21.038 1.00 86.38 77 TYR A CA 1
ATOM 630 C C . TYR A 1 77 ? -8.975 -10.217 19.717 1.00 86.38 77 TYR A C 1
ATOM 632 O O . TYR A 1 77 ? -9.041 -10.820 18.642 1.00 86.38 77 TYR A O 1
ATOM 640 N N . VAL A 1 78 ? -8.690 -8.924 19.804 1.00 82.75 78 VAL A N 1
ATOM 641 C CA . VAL A 1 78 ? -8.359 -8.065 18.673 1.00 82.75 78 VAL A CA 1
ATOM 642 C C . VAL A 1 78 ? -6.860 -7.824 18.687 1.00 82.75 78 VAL A C 1
ATOM 644 O O . VAL A 1 78 ? -6.353 -7.117 19.555 1.00 82.75 78 VAL A O 1
ATOM 647 N N . LEU A 1 79 ? -6.151 -8.395 17.717 1.00 77.81 79 LEU A N 1
ATOM 648 C CA . LEU A 1 79 ? -4.736 -8.118 17.486 1.00 77.81 79 LEU A CA 1
ATOM 649 C C . LEU A 1 79 ? -4.632 -7.096 16.361 1.00 77.81 79 LEU A C 1
ATOM 651 O O . LEU A 1 79 ? -4.963 -7.399 15.213 1.00 77.81 79 LEU A O 1
ATOM 655 N N . ARG A 1 80 ? -4.200 -5.879 16.681 1.00 73.12 80 ARG A N 1
ATOM 656 C CA . ARG A 1 80 ? -4.064 -4.796 15.702 1.00 73.12 80 ARG A CA 1
ATOM 657 C C . ARG A 1 80 ? -2.869 -3.907 16.048 1.00 73.12 80 ARG A C 1
ATOM 659 O O . ARG A 1 80 ? -2.536 -3.770 17.226 1.00 73.12 80 ARG A O 1
ATOM 666 N N . PRO A 1 81 ? -2.227 -3.284 15.046 1.00 66.44 81 PRO A N 1
ATOM 667 C CA . PRO A 1 81 ? -1.128 -2.347 15.270 1.00 66.44 81 PRO A CA 1
ATOM 668 C C . PRO A 1 81 ? -1.474 -1.268 16.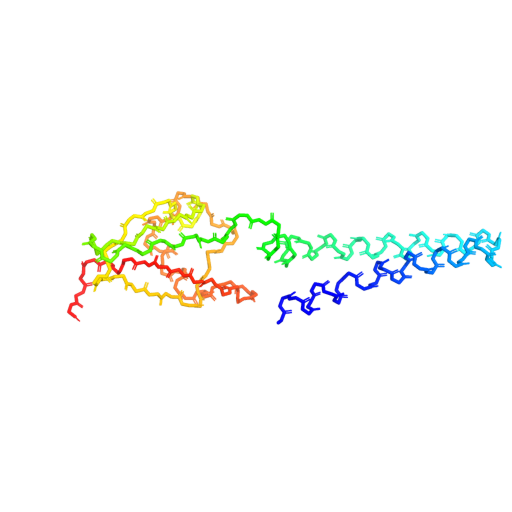304 1.00 66.44 81 PRO A C 1
ATOM 670 O O . PRO A 1 81 ? -2.618 -0.809 16.353 1.00 66.44 81 PRO A O 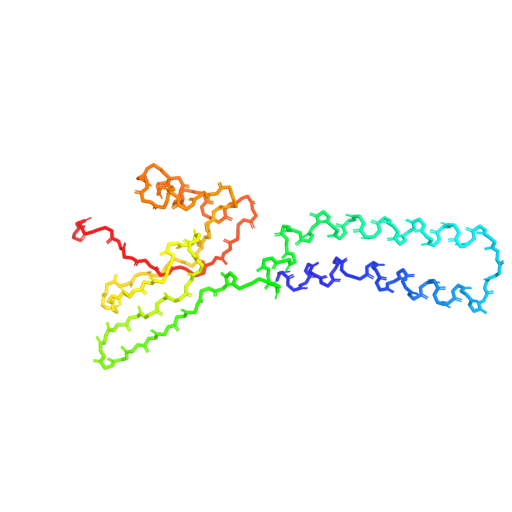1
ATOM 673 N N . LYS A 1 82 ? -0.480 -0.809 17.084 1.00 65.62 82 LYS A N 1
ATOM 674 C CA . LYS A 1 82 ? -0.653 0.240 18.116 1.00 65.62 82 LYS A CA 1
ATOM 675 C C . LYS A 1 82 ? -1.416 1.462 17.591 1.00 65.62 82 LYS A C 1
ATOM 677 O O . LYS A 1 82 ? -2.327 1.937 18.254 1.00 65.62 82 LYS A O 1
ATOM 682 N N . ARG A 1 83 ? -1.143 1.868 16.348 1.00 58.28 83 ARG A N 1
ATOM 683 C CA . ARG A 1 83 ? -1.822 2.966 15.638 1.00 58.28 83 ARG A CA 1
ATOM 684 C C . ARG A 1 83 ? -3.352 2.832 15.531 1.00 58.28 83 ARG A C 1
ATOM 686 O O . ARG A 1 83 ? -4.038 3.838 15.426 1.00 58.28 83 ARG A O 1
ATOM 693 N N . TYR A 1 84 ? -3.901 1.618 15.573 1.00 59.84 84 TYR A N 1
ATOM 694 C CA . TYR A 1 84 ? -5.349 1.372 15.532 1.00 59.84 84 TYR A CA 1
ATOM 695 C C . TYR A 1 84 ? -5.968 1.153 16.920 1.00 59.84 84 TYR A C 1
ATOM 697 O O . TYR A 1 84 ? -7.092 0.664 17.010 1.00 59.84 84 TYR A O 1
ATOM 705 N N . GLY A 1 85 ? -5.255 1.488 17.999 1.00 64.69 85 GLY A N 1
ATOM 706 C CA . GLY A 1 85 ? -5.688 1.241 19.376 1.00 64.69 85 GLY A CA 1
ATOM 707 C C . GLY A 1 85 ? -5.153 -0.059 19.971 1.00 64.69 85 GLY A C 1
ATOM 708 O O . GLY A 1 85 ? -5.729 -0.537 20.941 1.00 64.69 85 GLY A O 1
ATOM 709 N N . GLY A 1 86 ? -4.107 -0.643 19.369 1.00 71.06 86 GLY A N 1
ATOM 710 C CA . GLY A 1 86 ? -3.354 -1.774 19.921 1.00 71.06 86 GLY A CA 1
ATOM 711 C C . GLY A 1 86 ? -4.166 -3.048 20.166 1.00 71.06 86 GLY A C 1
ATOM 712 O O . GLY A 1 86 ? -5.337 -3.151 19.795 1.00 71.06 86 GLY A O 1
ATOM 713 N N . ASN A 1 87 ? -3.520 -4.034 20.787 1.00 81.00 87 ASN A N 1
ATOM 714 C CA . ASN A 1 87 ? -4.164 -5.295 21.134 1.00 81.00 87 ASN A CA 1
ATOM 715 C C . ASN A 1 87 ? -5.194 -5.069 22.246 1.00 81.00 87 ASN A C 1
ATOM 717 O O . ASN A 1 87 ? -4.862 -4.501 23.282 1.00 81.00 87 ASN A O 1
ATOM 721 N N . VAL A 1 88 ? -6.429 -5.520 22.033 1.00 80.31 88 VAL A N 1
ATOM 722 C CA . VAL A 1 88 ? -7.545 -5.314 22.967 1.00 80.31 88 VAL A CA 1
ATOM 723 C C . VAL A 1 88 ? -8.378 -6.585 23.070 1.00 80.31 88 VAL A C 1
ATOM 725 O O . VAL A 1 88 ? -8.577 -7.293 22.084 1.00 80.31 88 VAL A O 1
ATOM 728 N N . ILE A 1 89 ? -8.891 -6.859 24.267 1.00 85.31 89 ILE A N 1
ATOM 729 C CA . ILE A 1 89 ? -9.874 -7.913 24.518 1.00 85.31 89 ILE A CA 1
ATOM 730 C C . ILE A 1 89 ? -11.233 -7.235 24.704 1.00 85.31 89 ILE A C 1
ATOM 732 O O . ILE A 1 89 ? -11.371 -6.352 25.546 1.00 85.31 89 ILE A O 1
ATOM 736 N N . LEU A 1 90 ? -12.219 -7.619 23.897 1.00 83.94 90 LEU A N 1
ATOM 737 C CA . LEU A 1 90 ? -13.581 -7.078 23.914 1.00 83.94 90 LEU A CA 1
ATOM 738 C C . LEU A 1 90 ? -14.565 -8.161 24.372 1.00 83.94 90 LEU A C 1
ATOM 740 O O . LEU A 1 90 ? -14.343 -9.340 24.091 1.00 83.94 90 LEU A O 1
ATOM 744 N N . ASP A 1 91 ? -15.667 -7.786 25.025 1.00 86.69 91 ASP A N 1
ATOM 745 C CA . ASP A 1 91 ? -16.740 -8.751 25.312 1.00 86.69 91 ASP A CA 1
ATOM 746 C C . ASP A 1 91 ? -17.608 -8.976 24.080 1.00 86.69 91 ASP A C 1
ATOM 748 O O . ASP A 1 91 ? -18.028 -8.024 23.417 1.00 86.69 91 ASP A O 1
ATOM 752 N N . TRP A 1 92 ? -17.917 -10.241 23.801 1.00 84.62 92 TRP A N 1
ATOM 753 C CA . TRP A 1 92 ? -18.727 -10.649 22.655 1.00 84.62 92 TRP A CA 1
ATOM 754 C C . TRP A 1 92 ? -20.106 -9.987 22.674 1.00 84.62 92 TRP A C 1
ATOM 756 O O . TRP A 1 92 ? -20.545 -9.458 21.660 1.00 84.62 92 TRP A O 1
ATOM 766 N N . ASP A 1 93 ? -20.774 -9.964 23.824 1.00 83.88 93 ASP A N 1
ATOM 767 C CA . ASP A 1 93 ? -22.147 -9.459 23.967 1.00 83.88 93 ASP A CA 1
ATOM 768 C C . ASP A 1 93 ? -22.314 -7.968 23.656 1.00 83.88 93 ASP A C 1
ATOM 770 O O . ASP A 1 93 ? -23.417 -7.481 23.420 1.00 83.88 93 ASP A O 1
ATOM 774 N N . ARG A 1 94 ? -21.214 -7.222 23.675 1.00 81.31 94 ARG A N 1
ATOM 775 C CA . ARG A 1 94 ? -21.222 -5.759 23.634 1.00 81.31 94 ARG A CA 1
ATOM 776 C C . ARG A 1 94 ? -20.361 -5.188 22.511 1.00 81.31 94 ARG A C 1
ATOM 778 O O . ARG A 1 94 ? -20.416 -3.982 22.259 1.00 81.31 94 ARG A O 1
ATOM 785 N N . VAL A 1 95 ? -19.579 -6.026 21.830 1.00 80.19 95 VAL A N 1
ATOM 786 C CA . VAL A 1 95 ? -18.754 -5.601 20.702 1.00 80.19 95 VAL A CA 1
ATOM 787 C C . VAL A 1 95 ? -19.633 -5.233 19.511 1.00 80.19 95 VAL A C 1
ATOM 789 O O . VAL A 1 95 ? -20.525 -5.982 19.117 1.00 80.19 95 VAL A O 1
ATOM 792 N N . LYS A 1 96 ? -19.366 -4.074 18.908 1.00 77.25 96 LYS A N 1
ATOM 793 C CA . LYS A 1 96 ? -19.988 -3.665 17.644 1.00 77.25 96 LYS A CA 1
ATOM 794 C C . LYS A 1 96 ? -18.929 -3.585 16.552 1.00 77.25 96 LYS A C 1
ATOM 796 O O . LYS A 1 96 ? -17.776 -3.231 16.810 1.00 77.25 96 LYS A O 1
ATOM 801 N N . ALA A 1 97 ? -19.329 -3.938 15.334 1.00 72.75 97 ALA A N 1
ATOM 802 C CA . ALA A 1 97 ? -18.481 -3.890 14.153 1.00 72.75 97 ALA A CA 1
ATOM 803 C C . ALA A 1 97 ? -18.778 -2.633 13.334 1.00 72.75 97 ALA A C 1
ATOM 805 O O . ALA A 1 97 ? -19.899 -2.453 12.865 1.00 72.75 97 ALA A O 1
ATOM 806 N N . HIS A 1 98 ? -17.762 -1.796 13.121 1.00 68.44 98 HIS A N 1
ATOM 807 C CA . HIS A 1 98 ? -17.799 -0.744 12.108 1.00 68.44 98 HIS A CA 1
ATOM 808 C C . HIS A 1 98 ? -17.111 -1.241 10.844 1.00 68.44 98 HIS A C 1
ATOM 810 O O . HIS A 1 98 ? -15.916 -1.527 10.857 1.00 68.44 98 HIS A O 1
ATOM 816 N N . VAL A 1 99 ? -17.877 -1.374 9.761 1.00 61.38 99 VAL A N 1
ATOM 817 C CA . VAL A 1 99 ? -17.422 -1.965 8.485 1.00 61.38 99 VAL A CA 1
ATOM 818 C C . VAL A 1 99 ? -16.837 -0.911 7.530 1.00 61.38 99 VAL A C 1
ATOM 820 O O . VAL A 1 99 ? -16.185 -1.233 6.540 1.00 61.38 99 VAL A O 1
ATOM 823 N N . THR A 1 100 ? -17.070 0.367 7.822 1.00 56.06 100 THR A N 1
ATOM 824 C CA . THR A 1 100 ? -16.666 1.522 7.007 1.00 56.06 100 THR A CA 1
ATOM 825 C C . THR A 1 100 ? -15.518 2.312 7.632 1.00 56.06 100 THR A C 1
ATOM 827 O O . THR A 1 100 ? -15.264 3.447 7.238 1.00 56.06 100 THR A O 1
ATOM 830 N N . TRP A 1 101 ? -14.808 1.742 8.608 1.00 57.62 101 TRP A N 1
ATOM 831 C CA . TRP A 1 101 ? -13.900 2.511 9.454 1.00 57.62 101 TRP A CA 1
ATOM 832 C C . TRP A 1 101 ? -12.431 2.137 9.251 1.00 57.62 101 TRP A C 1
ATOM 834 O O . TRP A 1 101 ? -12.046 0.976 9.354 1.00 57.62 101 TRP A O 1
ATOM 844 N N . CYS A 1 102 ? -11.572 3.133 9.035 1.00 59.66 102 CYS A N 1
ATOM 845 C CA . CYS A 1 102 ? -10.119 2.972 9.056 1.00 59.66 102 CYS A CA 1
ATOM 846 C C . CYS A 1 102 ? -9.470 4.235 9.641 1.00 59.66 102 CYS A C 1
ATOM 848 O O . CYS A 1 102 ? -9.905 5.347 9.338 1.00 59.66 102 CYS A O 1
ATOM 850 N N . ALA A 1 103 ? -8.446 4.082 10.490 1.00 57.94 103 ALA A N 1
ATOM 851 C CA . ALA A 1 103 ? -7.782 5.234 11.104 1.00 57.94 103 ALA A CA 1
ATOM 852 C C . ALA A 1 103 ? -6.970 6.044 10.063 1.00 57.94 103 ALA A C 1
ATOM 854 O O . ALA A 1 103 ? -6.217 5.439 9.286 1.00 57.94 103 ALA A O 1
ATOM 855 N N . PRO A 1 104 ? -7.059 7.392 10.064 1.00 56.78 104 PRO A N 1
ATOM 856 C CA . PRO A 1 104 ? -6.322 8.260 9.141 1.00 56.78 104 PRO A CA 1
ATOM 857 C C . PRO A 1 104 ? -4.802 8.082 9.232 1.00 56.78 104 PRO A C 1
ATOM 859 O O . PRO A 1 104 ? -4.272 7.702 10.279 1.00 56.78 104 PRO A O 1
ATOM 862 N N . ARG A 1 105 ? -4.084 8.361 8.135 1.00 57.78 105 ARG A N 1
ATOM 863 C CA . ARG A 1 105 ? -2.611 8.253 8.052 1.00 57.78 105 ARG A CA 1
ATOM 864 C C . ARG A 1 105 ? -1.847 9.172 8.986 1.00 57.78 105 ARG A C 1
ATOM 866 O O . ARG A 1 105 ? -0.839 8.741 9.530 1.00 57.78 105 ARG A O 1
ATOM 873 N N . GLU A 1 106 ? -2.373 10.361 9.205 1.00 64.62 106 GLU A N 1
ATOM 874 C CA . GLU A 1 106 ? -1.748 11.427 9.992 1.00 64.62 106 GLU A CA 1
ATOM 875 C C . GLU A 1 106 ? -1.902 11.234 11.509 1.00 64.62 106 GLU A C 1
ATOM 877 O O . GLU A 1 106 ? -1.334 11.988 12.288 1.00 64.62 106 GLU A O 1
ATOM 882 N N . MET A 1 107 ? -2.665 10.226 11.944 1.00 61.12 107 MET A N 1
ATOM 883 C CA . MET A 1 107 ? -2.986 10.026 13.353 1.00 61.12 107 MET A CA 1
ATOM 884 C C . MET A 1 107 ? -1.798 9.449 14.133 1.00 61.12 107 MET A C 1
ATOM 886 O O . MET A 1 107 ? -1.332 8.340 13.832 1.00 61.12 107 MET A O 1
ATOM 890 N N . THR A 1 108 ? -1.364 10.165 15.170 1.00 66.06 108 THR A N 1
ATOM 891 C CA . THR A 1 108 ? -0.331 9.704 16.105 1.00 66.06 108 THR A CA 1
ATOM 892 C C . THR A 1 108 ? -0.933 8.831 17.220 1.00 66.06 108 THR A C 1
ATOM 894 O O . THR A 1 108 ? -2.128 8.938 17.516 1.00 66.06 108 THR A O 1
ATOM 897 N N . PRO A 1 109 ? -0.149 7.926 17.844 1.00 61.59 109 PRO A N 1
ATOM 898 C CA . PRO A 1 109 ? -0.644 7.041 18.905 1.00 61.59 109 PRO A CA 1
ATOM 899 C C . PRO A 1 109 ? -1.264 7.776 20.102 1.00 61.59 109 PRO A C 1
ATOM 901 O O . PRO A 1 109 ? -2.219 7.282 20.695 1.00 61.59 109 PRO A O 1
ATOM 904 N N . ASP A 1 110 ? -0.776 8.973 20.415 1.00 67.19 110 ASP A N 1
ATOM 905 C CA . ASP A 1 110 ? -1.210 9.754 21.582 1.00 67.19 110 ASP A CA 1
ATOM 906 C C . ASP A 1 110 ? -2.621 10.345 21.392 1.00 67.19 110 ASP A C 1
ATOM 908 O O . ASP A 1 110 ? -3.338 10.625 22.349 1.00 67.19 110 ASP A O 1
ATOM 912 N N . GLN A 1 111 ? -3.077 10.453 20.140 1.00 64.69 111 GLN A N 1
ATOM 913 C CA . GLN A 1 111 ? -4.399 10.969 19.773 1.00 64.69 111 GLN A CA 1
ATOM 914 C C . GLN A 1 111 ? -5.502 9.892 19.825 1.00 64.69 111 GLN A C 1
ATOM 916 O O . GLN A 1 111 ? -6.658 10.149 19.474 1.00 64.69 111 GLN A O 1
ATOM 921 N N . ILE A 1 112 ? -5.182 8.656 20.232 1.00 62.81 112 ILE A N 1
ATOM 922 C CA . ILE A 1 112 ? -6.139 7.534 20.247 1.00 62.81 112 ILE A CA 1
ATOM 923 C C . ILE A 1 112 ? -7.257 7.749 21.273 1.00 62.81 112 ILE A C 1
ATOM 925 O O . ILE A 1 112 ? -8.418 7.412 20.983 1.00 62.81 112 ILE A O 1
ATOM 929 N N . ASP A 1 113 ? -6.946 8.363 22.410 1.00 61.00 113 ASP A N 1
ATOM 930 C CA . ASP A 1 113 ? -7.903 8.595 23.496 1.00 61.00 113 ASP A CA 1
ATOM 931 C C . ASP A 1 113 ? -8.523 9.990 23.507 1.00 61.00 113 ASP A C 1
ATOM 933 O O . ASP A 1 113 ? -9.535 10.194 24.178 1.00 61.00 113 ASP A O 1
ATOM 937 N N . ASP A 1 114 ? -8.0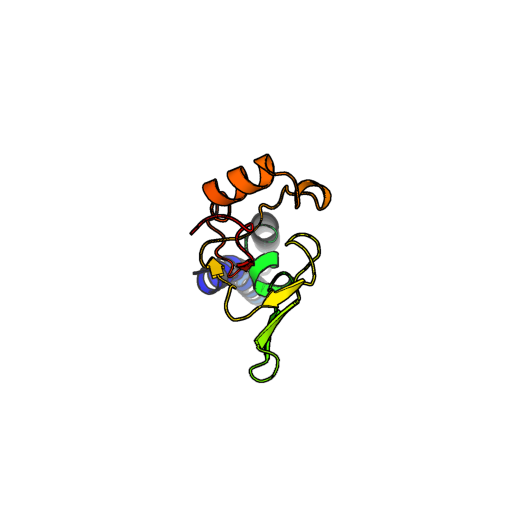22 10.904 22.675 1.00 68.69 114 ASP A N 1
ATOM 938 C CA . ASP A 1 114 ? -8.622 12.222 22.514 1.00 68.69 114 ASP A CA 1
ATOM 939 C C . ASP A 1 114 ? -10.044 12.120 21.926 1.00 68.69 114 ASP A C 1
ATOM 941 O O . ASP A 1 114 ? -10.292 11.472 20.897 1.00 68.69 114 ASP A O 1
ATOM 945 N N . LYS A 1 115 ? -10.993 12.763 22.617 1.00 66.44 115 LYS A N 1
ATOM 946 C CA . LYS A 1 115 ? -12.431 12.756 22.328 1.00 66.44 115 LYS A CA 1
ATOM 947 C C . LYS A 1 115 ? -12.740 13.493 21.024 1.00 66.44 115 LYS A C 1
ATOM 949 O O . LYS A 1 115 ? -13.555 12.997 20.245 1.00 66.44 115 LYS A O 1
ATOM 954 N N . PHE A 1 116 ? -12.042 14.597 20.746 1.00 63.56 116 PHE A N 1
ATOM 955 C CA . PHE A 1 116 ? -12.192 15.354 19.498 1.00 63.56 116 PHE A CA 1
ATOM 956 C C . PHE A 1 116 ? -11.652 14.567 18.309 1.00 63.56 116 PHE A C 1
ATOM 958 O O . PHE A 1 116 ? -12.365 14.371 17.322 1.00 63.56 116 PHE A O 1
ATOM 965 N N . ALA A 1 117 ? -10.458 13.984 18.445 1.00 63.81 117 ALA A N 1
ATOM 966 C CA . ALA A 1 117 ? -9.946 13.043 17.457 1.00 63.81 117 ALA A CA 1
ATOM 967 C C . ALA A 1 117 ? -10.906 11.856 17.252 1.00 63.81 117 ALA A C 1
ATOM 969 O O . ALA A 1 117 ? -11.021 11.342 16.145 1.00 63.81 117 ALA A O 1
ATOM 970 N N . ARG A 1 118 ? -11.605 11.383 18.297 1.00 62.22 118 ARG A N 1
ATOM 971 C CA . ARG A 1 118 ? -12.610 10.289 18.239 1.00 62.22 118 ARG A CA 1
ATOM 972 C C . ARG A 1 118 ? -13.830 10.665 17.405 1.00 62.22 118 ARG A C 1
ATOM 974 O O . ARG A 1 118 ? -14.292 9.834 16.627 1.00 62.22 118 ARG A O 1
ATOM 981 N N . GLN A 1 119 ? -14.312 11.892 17.539 1.00 64.19 119 GLN A N 1
ATOM 982 C CA . GLN A 1 119 ? -15.468 12.382 16.795 1.00 64.19 119 GLN A CA 1
ATOM 983 C C . GLN A 1 119 ? -15.115 12.664 15.328 1.00 64.19 119 GLN A C 1
ATOM 985 O O . GLN A 1 119 ? -15.757 12.128 14.427 1.00 64.19 119 GLN A O 1
ATOM 990 N N . LEU A 1 120 ? -13.985 13.334 15.078 1.00 64.12 120 LEU A N 1
ATOM 991 C CA . LEU A 1 120 ? -13.455 13.544 13.725 1.00 64.12 120 LEU A CA 1
ATOM 992 C C . LEU A 1 120 ? -13.187 12.208 12.994 1.00 64.12 120 LEU A C 1
ATOM 994 O O . LEU A 1 120 ? -13.371 12.095 11.781 1.00 64.12 120 LEU A O 1
ATOM 998 N N . ARG A 1 121 ? -12.788 11.165 13.744 1.00 61.53 121 ARG A N 1
ATOM 999 C CA . ARG A 1 121 ? -12.626 9.777 13.262 1.00 61.53 121 ARG A CA 1
ATOM 1000 C C . ARG A 1 121 ? -13.942 9.127 12.828 1.00 61.53 121 ARG A C 1
ATOM 1002 O O . ARG A 1 121 ? -13.908 8.273 11.945 1.00 61.53 121 ARG A O 1
ATOM 1009 N N . GLN A 1 122 ? -15.061 9.456 13.471 1.00 61.09 122 GLN A N 1
ATOM 1010 C CA . GLN A 1 122 ? -16.383 8.931 13.112 1.00 61.09 122 GLN A CA 1
ATOM 1011 C C . GLN A 1 122 ? -16.930 9.637 11.870 1.00 61.09 122 GLN A C 1
ATOM 1013 O O . GLN A 1 122 ? -17.464 8.974 10.987 1.00 61.09 122 GLN A O 1
ATOM 1018 N N . GLU A 1 123 ? -16.710 10.947 11.764 1.00 63.03 123 GLU A N 1
ATOM 1019 C CA . GLU A 1 123 ? -17.186 11.769 10.647 1.00 63.03 123 GLU A CA 1
ATOM 1020 C C . GLU A 1 123 ? -16.406 11.513 9.345 1.00 63.03 123 GLU A C 1
ATOM 1022 O O . GLU A 1 123 ? -17.001 11.460 8.271 1.00 63.03 123 GLU A O 1
ATOM 1027 N N . ARG A 1 124 ? -15.082 11.286 9.411 1.00 59.78 124 ARG A N 1
ATOM 1028 C CA . ARG A 1 124 ? -14.227 11.101 8.215 1.00 59.78 124 ARG A CA 1
ATOM 1029 C C . ARG A 1 124 ? -14.182 9.680 7.634 1.00 59.78 124 ARG A C 1
ATOM 1031 O O . ARG A 1 124 ? -13.490 9.483 6.639 1.00 59.78 124 ARG A O 1
ATOM 1038 N N . GLY A 1 125 ? -14.855 8.695 8.238 1.00 54.41 125 GLY A N 1
ATOM 1039 C CA . GLY A 1 125 ? -15.169 7.379 7.643 1.00 54.41 125 GLY A CA 1
ATOM 1040 C C . GLY A 1 125 ? -14.140 6.754 6.678 1.00 54.41 125 GLY A C 1
ATOM 1041 O O . GLY A 1 125 ? -14.487 6.430 5.546 1.00 54.41 125 GLY A O 1
ATOM 1042 N N . GLY A 1 126 ? -12.877 6.582 7.095 1.00 54.78 126 GLY A N 1
ATOM 1043 C CA . GLY A 1 126 ? -11.842 5.947 6.257 1.00 54.78 126 GLY A CA 1
ATOM 1044 C C . GLY A 1 126 ? -10.998 6.894 5.386 1.00 54.78 126 GLY A C 1
ATOM 1045 O O . GLY A 1 126 ? -10.199 6.421 4.573 1.00 54.78 126 GLY A O 1
ATOM 1046 N N . GLY A 1 127 ? -11.114 8.212 5.578 1.00 60.00 127 GLY A N 1
ATOM 1047 C CA . GLY A 1 127 ? -10.282 9.228 4.922 1.00 60.00 127 GLY A CA 1
ATOM 1048 C C . GLY A 1 127 ? -10.665 9.508 3.458 1.00 60.00 127 GLY A C 1
ATOM 1049 O O . GLY A 1 127 ? -11.646 8.957 2.965 1.00 60.00 127 GLY A O 1
ATOM 1050 N N . PRO A 1 128 ? -9.881 10.335 2.733 1.00 52.16 128 PRO A N 1
ATOM 1051 C CA . PRO A 1 128 ? -10.216 10.808 1.378 1.00 52.16 128 PRO A CA 1
ATOM 1052 C C . PRO A 1 128 ? -10.424 9.691 0.347 1.00 52.16 128 PRO A C 1
ATOM 1054 O O . PRO A 1 128 ? -11.149 9.861 -0.624 1.00 52.16 128 PRO A O 1
ATOM 1057 N N . PHE A 1 129 ? -9.798 8.533 0.571 1.00 53.62 129 PHE A N 1
ATOM 1058 C CA . PHE A 1 129 ? -9.881 7.366 -0.309 1.00 53.62 129 PHE A CA 1
ATOM 1059 C C . PHE A 1 129 ? -10.873 6.303 0.184 1.00 53.62 129 PHE A C 1
ATOM 1061 O O . PHE A 1 129 ? -10.906 5.201 -0.364 1.00 53.62 129 PHE A O 1
ATOM 1068 N N . GLY A 1 130 ? -11.655 6.600 1.231 1.00 53.09 130 GLY A N 1
ATOM 1069 C CA . GLY A 1 130 ? -12.687 5.707 1.754 1.00 53.09 130 GLY A CA 1
ATOM 1070 C C . GLY A 1 130 ? -12.147 4.324 2.109 1.00 53.09 130 GLY A C 1
ATOM 1071 O O . GLY A 1 130 ? -12.767 3.315 1.768 1.00 53.09 130 GLY A O 1
ATOM 1072 N N . MET A 1 131 ? -10.969 4.254 2.743 1.00 55.09 131 MET A N 1
ATOM 1073 C CA . MET A 1 131 ? -10.389 2.977 3.151 1.00 55.09 131 MET A CA 1
ATOM 1074 C C . MET A 1 131 ? -11.343 2.298 4.131 1.00 55.09 131 MET A C 1
ATOM 1076 O O . MET A 1 131 ? -11.527 2.745 5.261 1.00 55.09 131 MET A O 1
ATOM 1080 N N . ARG A 1 132 ? -11.958 1.201 3.689 1.00 54.09 132 ARG A N 1
ATOM 1081 C CA . ARG A 1 132 ? -12.867 0.405 4.511 1.00 54.09 132 ARG A CA 1
ATOM 1082 C C . ARG A 1 132 ? -12.056 -0.629 5.274 1.00 54.09 132 ARG A C 1
ATOM 1084 O O . ARG A 1 132 ? -11.503 -1.555 4.683 1.00 54.09 132 ARG A O 1
ATOM 1091 N N . GLY A 1 133 ? -11.972 -0.444 6.583 1.00 58.12 133 GLY A N 1
ATOM 1092 C CA . GLY A 1 133 ? -11.517 -1.457 7.520 1.00 58.12 133 GLY A CA 1
ATOM 1093 C C . GLY A 1 133 ? -12.707 -1.981 8.314 1.00 58.12 133 GLY A C 1
ATOM 1094 O O . GLY A 1 133 ? -13.643 -1.245 8.625 1.00 58.12 133 GLY A O 1
ATOM 1095 N N . LEU A 1 134 ? -12.671 -3.269 8.648 1.00 60.50 134 LEU A N 1
ATOM 1096 C CA . LEU A 1 134 ? -13.488 -3.774 9.740 1.00 60.50 134 LEU A CA 1
ATOM 1097 C C . LEU A 1 134 ? -12.786 -3.365 11.029 1.00 60.50 134 LEU A C 1
ATOM 1099 O O . LEU A 1 134 ? -11.624 -3.728 11.205 1.00 60.50 134 LEU A O 1
ATOM 1103 N N . VAL A 1 135 ? -13.465 -2.635 11.911 1.00 68.12 135 VAL A N 1
ATOM 1104 C CA . VAL A 1 135 ? -12.977 -2.377 13.266 1.00 68.12 135 VAL A CA 1
ATOM 1105 C C . VAL A 1 135 ? -14.033 -2.692 14.303 1.00 68.12 135 VAL A C 1
ATOM 1107 O O . VAL A 1 135 ? -15.136 -2.152 14.309 1.00 68.12 135 VAL A O 1
ATOM 1110 N N . LEU A 1 136 ? -13.646 -3.590 15.204 1.00 67.88 136 LEU A N 1
ATOM 1111 C CA . LEU A 1 136 ? -14.388 -3.913 16.406 1.00 67.88 136 LEU A CA 1
ATOM 1112 C C . LEU A 1 136 ? -14.039 -2.906 17.500 1.00 67.88 136 LEU A C 1
ATOM 1114 O O . LEU A 1 136 ? -12.860 -2.629 17.755 1.00 67.88 136 LEU A O 1
ATOM 1118 N N . TYR A 1 137 ? -15.065 -2.356 18.135 1.00 67.19 137 TYR A N 1
ATOM 1119 C CA . TYR A 1 137 ? -14.911 -1.385 19.209 1.00 67.19 137 TYR A CA 1
ATOM 1120 C C . TYR A 1 137 ? -15.941 -1.613 20.311 1.00 67.19 137 TYR A C 1
ATOM 1122 O O . TYR A 1 137 ? -16.983 -2.246 20.113 1.00 67.19 137 TYR A O 1
ATOM 1130 N N . TRP A 1 138 ? -15.625 -1.055 21.476 1.00 65.19 138 TRP A N 1
ATOM 1131 C CA . TRP A 1 138 ? -16.561 -0.891 22.569 1.00 65.19 138 TRP A CA 1
ATOM 1132 C C . TRP A 1 138 ? -17.168 0.510 22.500 1.00 65.19 138 TRP A C 1
ATOM 1134 O O . TRP A 1 138 ? -16.411 1.48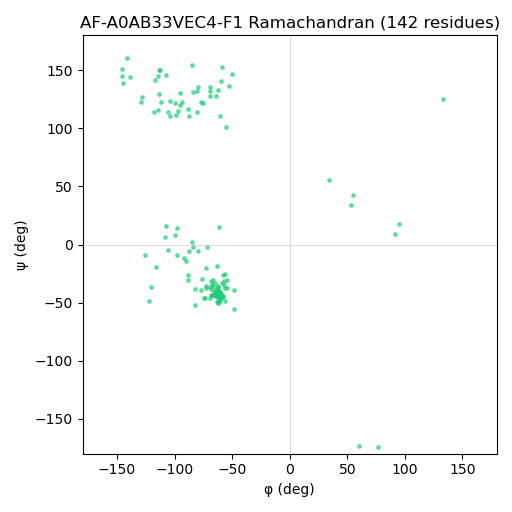5 22.567 1.00 65.19 138 TRP A O 1
ATOM 1144 N N . PRO A 1 139 ? -18.492 0.665 22.356 1.00 54.72 139 PRO A N 1
ATOM 1145 C CA . PRO A 1 139 ? -19.101 1.971 22.557 1.00 54.72 139 PRO A CA 1
ATOM 1146 C C . PRO A 1 139 ? -18.811 2.441 23.993 1.00 54.72 139 PRO A C 1
ATOM 1148 O O . PRO A 1 139 ? -18.826 1.607 24.903 1.00 54.72 139 PRO A O 1
ATOM 1151 N N . PRO A 1 140 ? -18.517 3.736 24.228 1.00 49.62 140 PRO A N 1
ATOM 1152 C CA . PRO A 1 140 ? -18.338 4.231 25.587 1.00 49.62 140 PRO A CA 1
ATOM 1153 C C . PRO A 1 140 ? -19.563 3.838 26.419 1.00 49.62 140 PRO A C 1
ATOM 1155 O O . PRO A 1 140 ? -20.694 3.875 25.938 1.00 49.62 140 PRO A O 1
ATOM 1158 N N . LEU A 1 141 ? -19.316 3.374 27.643 1.00 42.00 141 LEU A N 1
ATOM 1159 C CA . LEU A 1 141 ? -20.357 3.001 28.595 1.00 42.00 141 LEU A CA 1
ATOM 1160 C C . LEU A 1 141 ? -21.311 4.196 28.809 1.00 42.00 141 LEU A C 1
ATOM 1162 O O . LEU A 1 141 ? -20.980 5.122 29.539 1.00 42.00 141 LEU A O 1
ATOM 1166 N N . GLY A 1 142 ? -22.481 4.164 28.161 1.00 34.19 142 GLY A N 1
ATOM 1167 C CA . GLY A 1 142 ? -23.596 5.109 28.332 1.00 34.19 142 GLY A CA 1
ATOM 1168 C C . GLY A 1 142 ? -24.152 5.608 26.987 1.00 34.19 142 GLY A C 1
ATOM 1169 O O . GLY A 1 142 ? -23.395 6.123 26.177 1.00 34.19 142 GLY A O 1
ATOM 1170 N N . LYS A 1 143 ? -25.447 5.506 26.664 1.00 30.73 143 LYS A N 1
ATOM 1171 C CA . LYS A 1 143 ? -26.651 5.119 27.420 1.00 30.73 143 LYS A CA 1
ATOM 1172 C C . LYS A 1 143 ? -27.629 4.374 26.490 1.00 30.73 143 LYS A C 1
ATOM 1174 O O . LYS A 1 143 ? -27.738 4.770 25.339 1.00 30.73 143 LYS A O 1
ATOM 1179 N N . ARG A 1 144 ? -28.324 3.394 27.090 1.00 33.75 144 ARG A N 1
ATOM 1180 C CA . ARG A 1 144 ? -29.582 2.714 26.706 1.00 33.75 144 ARG A CA 1
ATOM 1181 C C . ARG A 1 144 ? -29.715 2.251 25.258 1.00 33.75 144 ARG A C 1
ATOM 1183 O O . ARG A 1 144 ? -30.025 3.082 24.386 1.00 33.75 144 ARG A O 1
#

Organism: Ralstonia solanacearum (strain UW551) (NCBI:txid342110)